Protein AF-A0A7C4D0X3-F1 (afdb_monomer_lite)

Foldseek 3Di:
DPPPPVVVVVVVVVVVVVVVVVVVVVVVVVVVVVVVVVVVVVVVVVVVVVVVVVVVVVVVVVCCVCPPLVNVCVVCVVVVNPPDDPVPDDDPPPPPPPDD

Structure (mmCIF, N/CA/C/O backbone):
data_AF-A0A7C4D0X3-F1
#
_entry.id   AF-A0A7C4D0X3-F1
#
loop_
_atom_site.group_PDB
_atom_site.id
_atom_site.type_symbol
_atom_site.label_atom_id
_atom_site.label_alt_id
_atom_site.label_comp_id
_atom_site.label_asym_id
_atom_site.label_entity_id
_atom_site.label_seq_id
_atom_site.pdbx_PDB_ins_code
_atom_site.Cartn_x
_atom_site.Cartn_y
_atom_site.Cartn_z
_atom_site.occupancy
_atom_site.B_iso_or_equiv
_atom_site.auth_seq_id
_atom_site.auth_comp_id
_atom_site.auth_asym_id
_atom_site.auth_atom_id
_atom_site.pdbx_PDB_model_num
ATOM 1 N N . MET A 1 1 ? 34.852 -4.530 -53.833 1.00 47.62 1 MET A N 1
ATOM 2 C CA . MET A 1 1 ? 33.484 -4.615 -53.259 1.00 47.62 1 MET A CA 1
ATOM 3 C C . MET A 1 1 ? 33.493 -4.905 -51.743 1.00 47.62 1 MET A C 1
ATOM 5 O O . MET A 1 1 ? 32.681 -5.695 -51.281 1.00 47.62 1 MET A O 1
ATOM 9 N N . LEU A 1 2 ? 34.353 -4.259 -50.935 1.00 51.62 2 LEU A N 1
ATOM 10 C CA . LEU A 1 2 ? 34.437 -4.530 -49.480 1.00 51.62 2 LEU A CA 1
ATOM 11 C C . LEU A 1 2 ? 33.705 -3.513 -48.576 1.00 51.62 2 LEU A C 1
ATOM 13 O O . LEU A 1 2 ? 33.565 -3.761 -47.386 1.00 51.62 2 LEU A O 1
ATOM 17 N N . GLY A 1 3 ? 33.175 -2.408 -49.113 1.00 54.25 3 GLY A N 1
ATOM 18 C CA . GLY A 1 3 ? 32.568 -1.341 -48.295 1.00 54.25 3 GLY A CA 1
ATOM 19 C C . GLY A 1 3 ? 31.141 -1.598 -47.787 1.00 54.25 3 GLY A C 1
ATOM 20 O O . GLY A 1 3 ? 30.676 -0.883 -46.908 1.00 54.25 3 GLY A O 1
ATOM 21 N N . LYS A 1 4 ? 30.422 -2.603 -48.312 1.00 58.66 4 LYS A N 1
ATOM 22 C CA . LYS A 1 4 ? 29.009 -2.832 -47.944 1.00 58.66 4 LYS A CA 1
ATOM 23 C C . LYS A 1 4 ? 28.823 -3.611 -46.637 1.00 58.66 4 LYS A C 1
ATOM 25 O O . LYS A 1 4 ? 27.833 -3.368 -45.965 1.00 58.66 4 LYS A O 1
ATOM 30 N N . ARG A 1 5 ? 29.738 -4.511 -46.246 1.00 58.78 5 ARG A N 1
ATOM 31 C CA . ARG A 1 5 ? 29.556 -5.351 -45.038 1.00 58.78 5 ARG A CA 1
ATOM 32 C C . ARG A 1 5 ? 29.681 -4.558 -43.730 1.00 58.78 5 ARG A C 1
ATOM 34 O O . ARG A 1 5 ? 28.804 -4.676 -42.887 1.00 58.78 5 ARG A O 1
ATOM 41 N N . GLY A 1 6 ? 30.669 -3.665 -43.619 1.00 62.22 6 GLY A N 1
ATOM 42 C CA . GLY A 1 6 ? 30.851 -2.839 -42.413 1.00 62.22 6 GLY A CA 1
ATOM 43 C C . GLY A 1 6 ? 29.707 -1.849 -42.146 1.00 62.22 6 GLY A C 1
ATOM 44 O O . GLY A 1 6 ? 29.419 -1.529 -40.998 1.00 62.22 6 GLY A O 1
ATOM 45 N N . SER A 1 7 ? 28.994 -1.404 -43.189 1.00 68.31 7 SER A N 1
ATOM 46 C CA . SER A 1 7 ? 27.839 -0.507 -43.033 1.00 68.31 7 SER A CA 1
ATOM 47 C C . SER A 1 7 ? 26.629 -1.199 -42.398 1.00 68.31 7 SER A C 1
ATOM 49 O O . SER A 1 7 ? 25.906 -0.556 -41.643 1.00 68.31 7 SER A O 1
ATOM 51 N N . TRP A 1 8 ? 26.401 -2.484 -42.680 1.00 74.81 8 TRP A N 1
ATOM 52 C CA . TRP A 1 8 ? 25.284 -3.231 -42.091 1.00 74.81 8 TRP A CA 1
ATOM 53 C C . TRP A 1 8 ? 25.541 -3.588 -40.626 1.00 74.81 8 TRP A C 1
ATOM 55 O O . TRP A 1 8 ? 24.619 -3.527 -39.819 1.00 74.81 8 TRP A O 1
ATOM 65 N N . GLU A 1 9 ? 26.790 -3.883 -40.265 1.00 81.44 9 GLU A N 1
ATOM 66 C CA . GLU A 1 9 ? 27.183 -4.133 -38.873 1.00 81.44 9 GLU A CA 1
ATOM 67 C C . GLU A 1 9 ? 27.064 -2.873 -38.010 1.00 81.44 9 GLU A C 1
ATOM 69 O O . GLU A 1 9 ? 26.551 -2.938 -36.895 1.00 81.44 9 GLU A O 1
ATOM 74 N N . ALA A 1 10 ? 27.442 -1.708 -38.547 1.00 80.12 10 ALA A N 1
ATOM 75 C CA . ALA A 1 10 ? 27.254 -0.434 -37.858 1.00 80.12 10 ALA A CA 1
ATOM 76 C C . ALA A 1 10 ? 25.765 -0.142 -37.601 1.00 80.12 10 ALA A C 1
ATOM 78 O O . ALA A 1 10 ? 25.384 0.199 -36.483 1.00 80.12 10 ALA A O 1
ATOM 79 N N . VAL A 1 11 ? 24.906 -0.330 -38.610 1.00 84.62 11 VAL A N 1
ATOM 80 C CA . VAL A 1 11 ? 23.451 -0.136 -38.472 1.00 84.62 11 VAL A CA 1
ATOM 81 C C . VAL A 1 11 ? 22.853 -1.119 -37.461 1.00 84.62 11 VAL A C 1
ATOM 83 O O . VAL A 1 11 ? 22.055 -0.714 -36.615 1.00 84.62 11 VAL A O 1
ATOM 86 N N . ALA A 1 12 ? 23.269 -2.387 -37.493 1.00 87.38 12 ALA A N 1
ATOM 87 C CA . ALA A 1 12 ? 22.843 -3.387 -36.518 1.00 87.38 12 ALA A CA 1
ATOM 88 C C . ALA A 1 12 ? 23.281 -3.023 -35.089 1.00 87.38 12 ALA A C 1
ATOM 90 O O . ALA A 1 12 ? 22.488 -3.149 -34.156 1.00 87.38 12 ALA A O 1
ATOM 91 N N . GLY A 1 13 ? 24.502 -2.506 -34.917 1.00 89.31 13 GLY A N 1
ATOM 92 C CA . GLY A 1 13 ? 25.009 -2.029 -33.631 1.00 89.31 13 GLY A CA 1
ATOM 93 C C . GLY A 1 13 ? 24.200 -0.857 -33.070 1.00 89.31 13 GLY A C 1
ATOM 94 O O . GLY A 1 13 ? 23.822 -0.879 -31.900 1.00 89.31 13 GLY A O 1
ATOM 95 N N . PHE A 1 14 ? 23.858 0.130 -33.904 1.00 90.94 14 PHE A N 1
ATOM 96 C CA . PHE A 1 14 ? 23.005 1.250 -33.490 1.00 90.94 14 PHE A CA 1
ATOM 97 C C . PHE A 1 14 ? 21.587 0.807 -33.116 1.00 90.94 14 PHE A C 1
ATOM 99 O O . PHE A 1 14 ? 21.040 1.292 -32.127 1.00 90.94 14 PHE A O 1
ATOM 106 N N . LEU A 1 15 ? 21.004 -0.137 -33.860 1.00 91.31 15 LEU A N 1
ATOM 107 C CA . LEU A 1 15 ? 19.693 -0.704 -33.534 1.00 91.31 15 LEU A CA 1
ATOM 108 C C . LEU A 1 15 ? 19.720 -1.474 -32.210 1.00 91.31 15 LEU A C 1
ATOM 110 O O . LEU A 1 15 ? 18.834 -1.282 -31.380 1.00 91.31 15 LEU A O 1
ATOM 114 N N . ALA A 1 16 ? 20.744 -2.298 -31.985 1.00 92.56 16 ALA A N 1
ATOM 115 C CA . ALA A 1 16 ? 20.910 -3.032 -30.735 1.00 92.56 16 ALA A CA 1
ATOM 116 C C . ALA A 1 16 ? 21.104 -2.083 -29.543 1.00 92.56 16 ALA A C 1
ATOM 118 O O . ALA A 1 16 ? 20.487 -2.277 -28.497 1.00 92.56 16 ALA A O 1
ATOM 119 N N . LEU A 1 17 ? 21.901 -1.024 -29.711 1.00 94.44 17 LEU A N 1
ATOM 120 C CA . LEU A 1 17 ? 22.113 -0.012 -28.678 1.00 94.44 17 LEU A CA 1
ATOM 121 C C . LEU A 1 17 ? 20.824 0.764 -28.372 1.00 94.44 17 LEU A C 1
ATOM 123 O O . LEU A 1 17 ? 20.488 0.966 -27.207 1.00 94.44 17 LEU A O 1
ATOM 127 N N . GLY A 1 18 ? 20.073 1.153 -29.404 1.00 94.25 18 GLY A N 1
ATOM 128 C CA . GLY A 1 18 ? 18.775 1.807 -29.243 1.00 94.25 18 GLY A CA 1
ATOM 129 C C . GLY A 1 18 ? 17.765 0.917 -28.520 1.00 94.25 18 GLY A C 1
ATOM 130 O O . GLY A 1 18 ? 17.099 1.372 -27.590 1.00 94.25 18 GLY A O 1
ATOM 131 N N . LEU A 1 19 ? 17.704 -0.367 -28.885 1.00 95.88 19 LEU A N 1
ATOM 132 C CA . LEU A 1 19 ? 16.857 -1.355 -28.217 1.00 95.88 19 LEU A CA 1
ATOM 133 C C . LEU A 1 19 ? 17.249 -1.520 -26.744 1.00 95.88 19 LEU A C 1
ATOM 135 O O . LEU A 1 19 ? 16.374 -1.562 -25.882 1.00 95.88 19 LEU A O 1
ATOM 139 N N . LEU A 1 20 ? 18.550 -1.569 -26.450 1.00 95.69 20 LEU A N 1
ATOM 140 C CA . LEU A 1 20 ? 19.064 -1.682 -25.089 1.00 95.69 20 LEU A CA 1
ATOM 141 C C . LEU A 1 20 ? 18.637 -0.483 -24.233 1.00 95.69 20 LEU A C 1
ATOM 143 O O . LEU A 1 20 ? 18.125 -0.669 -23.133 1.00 95.69 20 LEU A O 1
ATOM 147 N N . ILE A 1 21 ? 18.799 0.739 -24.750 1.00 95.38 21 ILE A N 1
ATOM 148 C CA . ILE A 1 21 ? 18.412 1.971 -24.047 1.00 95.38 21 ILE A CA 1
ATOM 149 C C . ILE A 1 21 ? 16.897 2.007 -23.820 1.00 95.38 21 ILE A C 1
ATOM 151 O O . ILE A 1 21 ? 16.451 2.312 -22.715 1.00 95.38 21 ILE A O 1
ATOM 155 N N . ALA A 1 22 ? 16.103 1.656 -24.835 1.00 94.25 22 ALA A N 1
ATOM 156 C CA . ALA A 1 22 ? 14.648 1.610 -24.724 1.00 94.25 22 ALA A CA 1
ATOM 157 C C . ALA A 1 22 ? 14.185 0.570 -23.691 1.00 94.25 22 ALA A C 1
ATOM 159 O O . ALA A 1 22 ? 13.317 0.864 -22.870 1.00 94.25 22 ALA A O 1
ATOM 160 N N . ALA A 1 23 ? 14.797 -0.617 -23.684 1.00 93.69 23 ALA A N 1
ATOM 161 C CA . ALA A 1 23 ? 14.516 -1.657 -22.701 1.00 93.69 23 ALA A CA 1
ATOM 162 C C . ALA A 1 23 ? 14.890 -1.213 -21.279 1.00 93.69 23 ALA A C 1
ATOM 164 O O . ALA A 1 23 ? 14.123 -1.447 -20.346 1.00 93.69 23 ALA A O 1
ATOM 165 N N . LEU A 1 24 ? 16.025 -0.527 -21.109 1.00 95.31 24 LEU A N 1
ATOM 166 C CA . LEU A 1 24 ? 16.446 0.015 -19.815 1.00 95.31 24 LEU A CA 1
ATOM 167 C C . LEU A 1 24 ? 15.477 1.087 -19.308 1.00 95.31 24 LEU A C 1
ATOM 169 O O . LEU A 1 24 ? 15.073 1.058 -18.147 1.00 95.31 24 LEU A O 1
ATOM 173 N N . ALA A 1 25 ? 15.079 2.011 -20.184 1.00 94.31 25 ALA A N 1
ATOM 174 C CA . ALA A 1 25 ? 14.115 3.054 -19.857 1.00 94.31 25 ALA A CA 1
ATOM 175 C C . ALA A 1 25 ? 12.761 2.443 -19.471 1.00 94.31 25 ALA A C 1
ATOM 177 O O . ALA A 1 25 ? 12.180 2.821 -18.455 1.00 94.31 25 ALA A O 1
ATOM 178 N N . PHE A 1 26 ? 12.296 1.447 -20.230 1.00 94.12 26 PHE A N 1
ATOM 179 C CA . PHE A 1 26 ? 11.079 0.705 -19.915 1.00 94.12 26 PHE A CA 1
ATOM 180 C C . PHE A 1 26 ? 11.173 0.006 -18.556 1.00 94.12 26 PHE A C 1
ATOM 182 O O . PHE A 1 26 ? 10.259 0.131 -17.745 1.00 94.12 26 PHE A O 1
ATOM 189 N N . LEU A 1 27 ? 12.288 -0.673 -18.270 1.00 93.81 27 LEU A N 1
ATOM 190 C CA . LEU A 1 27 ? 12.514 -1.339 -16.988 1.00 93.81 27 LEU A CA 1
ATOM 191 C C . LEU A 1 27 ? 12.489 -0.339 -15.824 1.00 93.81 27 LEU A C 1
ATOM 193 O O . LEU A 1 27 ? 11.888 -0.613 -14.788 1.00 93.81 27 LEU A O 1
ATOM 197 N N . TYR A 1 28 ? 13.100 0.831 -16.005 1.00 93.62 28 TYR A N 1
ATOM 198 C CA . TYR A 1 28 ? 13.128 1.882 -14.993 1.00 93.62 28 TYR A CA 1
ATOM 199 C C . TYR A 1 28 ? 11.729 2.452 -14.711 1.00 93.62 28 TYR A C 1
ATOM 201 O O . TYR A 1 28 ? 11.313 2.551 -13.555 1.00 93.62 28 TYR A O 1
ATOM 209 N N . LEU A 1 29 ? 10.963 2.762 -15.763 1.00 91.50 29 LEU A N 1
ATOM 210 C CA . LEU A 1 29 ? 9.570 3.196 -15.629 1.00 91.50 29 LEU A CA 1
ATOM 211 C C . LEU A 1 29 ? 8.708 2.118 -14.967 1.00 91.50 29 LEU A C 1
ATOM 213 O O . LEU A 1 29 ? 7.931 2.421 -14.062 1.00 91.50 29 LEU A O 1
ATOM 217 N N . TRP A 1 30 ? 8.883 0.858 -15.367 1.00 90.56 30 TRP A N 1
ATOM 218 C CA . TRP A 1 30 ? 8.175 -0.272 -14.779 1.00 90.56 30 TRP A CA 1
ATOM 219 C C . TRP A 1 30 ? 8.435 -0.370 -13.274 1.00 90.56 30 TRP A C 1
ATOM 221 O O . TRP A 1 30 ? 7.485 -0.413 -12.491 1.00 90.56 30 TRP A O 1
ATOM 231 N N . GLN A 1 31 ? 9.701 -0.306 -12.850 1.00 90.44 31 GLN A N 1
ATOM 232 C CA . GLN A 1 31 ? 10.066 -0.296 -11.431 1.00 90.44 31 GLN A CA 1
ATOM 233 C C . GLN A 1 31 ? 9.370 0.843 -10.676 1.00 90.44 31 GLN A C 1
ATOM 235 O O . GLN A 1 31 ? 8.766 0.599 -9.631 1.00 90.44 31 GLN A O 1
ATOM 240 N N . GLY A 1 32 ? 9.373 2.058 -11.232 1.00 88.94 32 GLY A N 1
ATOM 241 C CA . GLY A 1 32 ? 8.685 3.208 -10.643 1.00 88.94 32 GLY A CA 1
ATOM 242 C C . GLY A 1 32 ? 7.179 2.986 -10.465 1.00 88.94 32 GLY A C 1
ATOM 243 O O . GLY A 1 32 ? 6.636 3.274 -9.398 1.00 88.94 32 GLY A O 1
ATOM 244 N N . THR A 1 33 ? 6.505 2.419 -11.471 1.00 88.94 33 THR A N 1
ATOM 245 C CA . THR A 1 33 ? 5.058 2.137 -11.394 1.00 88.94 33 THR A CA 1
ATOM 246 C C . THR A 1 33 ? 4.717 1.062 -10.364 1.00 88.94 33 THR A C 1
ATOM 248 O O . THR A 1 33 ? 3.738 1.206 -9.631 1.00 88.94 33 THR A O 1
ATOM 251 N N . VAL A 1 34 ? 5.543 0.018 -10.252 1.00 88.50 34 VAL A N 1
ATOM 252 C CA . VAL A 1 34 ? 5.366 -1.046 -9.256 1.00 88.50 34 VAL A CA 1
ATOM 253 C C . VAL A 1 34 ? 5.551 -0.484 -7.846 1.00 88.50 34 VAL A C 1
ATOM 255 O O . VAL A 1 34 ? 4.686 -0.677 -6.998 1.00 88.50 34 VAL A O 1
ATOM 258 N N . LEU A 1 35 ? 6.610 0.293 -7.606 1.00 85.75 35 LEU A N 1
ATOM 259 C CA . LEU A 1 35 ? 6.852 0.960 -6.321 1.00 85.75 35 LEU A CA 1
ATOM 260 C C . LEU A 1 35 ? 5.712 1.910 -5.925 1.00 85.75 35 LEU A C 1
ATOM 262 O O . LEU A 1 35 ? 5.280 1.908 -4.772 1.00 85.75 35 LEU A O 1
ATOM 266 N N . ALA A 1 36 ? 5.198 2.698 -6.873 1.00 85.31 36 ALA A N 1
ATOM 267 C CA . ALA A 1 36 ? 4.069 3.591 -6.627 1.00 85.31 36 ALA A CA 1
ATOM 268 C C . ALA A 1 36 ? 2.798 2.814 -6.251 1.00 85.31 36 ALA A C 1
ATOM 270 O O . ALA A 1 36 ? 2.080 3.210 -5.331 1.00 85.31 36 ALA A O 1
ATOM 271 N N . ARG A 1 37 ? 2.547 1.681 -6.917 1.00 87.44 37 ARG A N 1
ATOM 272 C CA . ARG A 1 37 ? 1.417 0.805 -6.601 1.00 87.44 37 ARG A CA 1
ATOM 273 C C . ARG A 1 37 ? 1.548 0.179 -5.214 1.00 87.44 37 ARG A C 1
ATOM 275 O O . ARG A 1 37 ? 0.584 0.238 -4.458 1.00 87.44 37 ARG A O 1
ATOM 282 N N . LEU A 1 38 ? 2.722 -0.350 -4.859 1.00 85.06 38 LEU A N 1
ATOM 283 C CA . LEU A 1 38 ? 2.949 -0.914 -3.524 1.00 85.06 38 LEU A CA 1
ATOM 284 C C . LEU A 1 38 ? 2.713 0.130 -2.427 1.00 85.06 38 LEU A C 1
ATOM 286 O O . LEU A 1 38 ? 2.022 -0.159 -1.458 1.00 85.06 38 LEU A O 1
ATOM 290 N N . ARG A 1 39 ? 3.207 1.363 -2.602 1.00 85.19 39 ARG A N 1
ATOM 291 C CA . ARG A 1 39 ? 2.961 2.449 -1.636 1.00 85.19 39 ARG A CA 1
ATOM 292 C C . ARG A 1 39 ? 1.481 2.810 -1.513 1.00 85.19 39 ARG A C 1
ATOM 294 O O . ARG A 1 39 ? 1.015 3.126 -0.423 1.00 85.19 39 ARG A O 1
ATOM 301 N N . ALA A 1 40 ? 0.737 2.777 -2.617 1.00 86.31 40 ALA A N 1
ATOM 302 C CA . ALA A 1 40 ? -0.700 3.030 -2.588 1.00 86.31 40 ALA A CA 1
ATOM 303 C C . ALA A 1 40 ? -1.462 1.915 -1.852 1.00 86.31 40 ALA A C 1
ATOM 305 O O . ALA A 1 40 ? -2.410 2.198 -1.120 1.00 86.31 40 ALA A O 1
ATOM 306 N N . GLU A 1 41 ? -1.048 0.659 -2.025 1.00 83.44 41 GLU A N 1
ATOM 307 C CA . GLU A 1 41 ? -1.613 -0.485 -1.303 1.00 83.44 41 GLU A CA 1
ATOM 308 C C . GLU A 1 41 ? -1.264 -0.430 0.194 1.00 83.44 41 GLU A C 1
ATOM 310 O O . GLU A 1 41 ? -2.149 -0.602 1.030 1.00 83.44 41 GLU A O 1
ATOM 315 N N . GLU A 1 42 ? -0.027 -0.075 0.544 1.00 87.25 42 GLU A N 1
ATOM 316 C CA . GLU A 1 42 ? 0.412 0.137 1.929 1.00 87.25 42 GLU A CA 1
ATOM 317 C C . GLU A 1 42 ? -0.408 1.232 2.631 1.00 87.25 42 GLU A C 1
ATOM 319 O O . GLU A 1 42 ? -0.938 1.013 3.720 1.00 87.25 42 GLU A O 1
ATOM 324 N N . ALA A 1 43 ? -0.597 2.386 1.983 1.00 85.56 43 ALA A N 1
ATOM 325 C CA . ALA A 1 43 ? -1.400 3.476 2.534 1.00 85.56 43 ALA A CA 1
ATOM 326 C C . ALA A 1 43 ? -2.866 3.069 2.759 1.00 85.56 43 ALA A C 1
ATOM 328 O O . ALA A 1 43 ? -3.464 3.434 3.771 1.00 85.56 43 ALA A O 1
ATOM 329 N N . ARG A 1 44 ? -3.447 2.280 1.844 1.00 87.00 44 ARG A N 1
ATOM 330 C CA . ARG A 1 44 ? -4.812 1.749 2.002 1.00 87.00 44 ARG A CA 1
ATOM 331 C C . ARG A 1 44 ? -4.924 0.802 3.189 1.00 87.00 44 ARG A C 1
ATOM 333 O O . ARG A 1 44 ? -5.890 0.896 3.939 1.00 87.00 44 ARG A O 1
ATOM 340 N N . LEU A 1 45 ? -3.950 -0.088 3.365 1.00 86.38 45 LEU A N 1
ATOM 341 C CA . LEU A 1 45 ? -3.936 -1.022 4.489 1.00 86.38 45 LEU A CA 1
ATOM 342 C C . LEU A 1 45 ? -3.773 -0.291 5.824 1.00 86.38 45 LEU A C 1
ATOM 344 O O . LEU A 1 45 ? -4.478 -0.610 6.776 1.00 86.38 45 LEU A O 1
ATOM 348 N N . LEU A 1 46 ? -2.909 0.725 5.887 1.00 90.69 46 LEU A N 1
ATOM 349 C CA . LEU A 1 46 ? -2.749 1.550 7.087 1.00 90.69 46 LEU A CA 1
ATOM 350 C C . LEU A 1 46 ? -4.038 2.289 7.461 1.00 90.69 46 LEU A C 1
ATOM 352 O O . LEU A 1 46 ? -4.410 2.300 8.634 1.00 90.69 46 LEU A O 1
ATOM 356 N N . LEU A 1 47 ? -4.744 2.855 6.478 1.00 88.06 47 LEU A N 1
ATOM 357 C CA . LEU A 1 47 ? -6.044 3.492 6.705 1.00 88.06 47 LEU A CA 1
ATOM 358 C C . LEU A 1 47 ? -7.082 2.489 7.221 1.00 88.06 47 LEU A C 1
ATOM 360 O O . LEU A 1 47 ? -7.750 2.768 8.211 1.00 88.06 47 LEU A O 1
ATOM 364 N N . ALA A 1 48 ? -7.164 1.305 6.610 1.00 87.19 48 ALA A N 1
ATOM 365 C CA . ALA A 1 48 ? -8.088 0.260 7.046 1.00 87.19 48 ALA A CA 1
ATOM 366 C C . ALA A 1 48 ? -7.798 -0.204 8.483 1.00 87.19 48 ALA A C 1
ATOM 368 O O . ALA A 1 48 ? -8.720 -0.409 9.270 1.00 87.19 48 ALA A O 1
ATOM 369 N N . ILE A 1 49 ? -6.518 -0.327 8.854 1.00 89.31 49 ILE A N 1
ATOM 370 C CA . ILE A 1 49 ? -6.115 -0.664 10.225 1.00 89.31 49 ILE A CA 1
ATOM 371 C C . ILE A 1 49 ? -6.556 0.429 11.203 1.00 89.31 49 ILE A C 1
ATOM 373 O O . ILE A 1 49 ? -7.086 0.107 12.265 1.00 89.31 49 ILE A O 1
ATOM 377 N N . GLN A 1 50 ? -6.360 1.706 10.867 1.00 87.81 50 GLN A N 1
ATOM 378 C CA . GLN A 1 50 ? -6.786 2.811 11.729 1.00 87.81 50 GLN A CA 1
ATOM 379 C C . GLN A 1 50 ? -8.306 2.861 11.901 1.00 87.81 50 GLN A C 1
ATOM 381 O O . GLN A 1 50 ? -8.787 3.074 13.013 1.00 87.81 50 GLN A O 1
ATOM 386 N N . GLU A 1 51 ? -9.062 2.623 10.830 1.00 89.38 51 GLU A N 1
ATOM 387 C CA . GLU A 1 51 ? -10.524 2.584 10.873 1.00 89.38 51 GLU A CA 1
ATOM 388 C C . GLU A 1 51 ? -11.023 1.448 11.775 1.00 89.38 51 GLU A C 1
ATOM 390 O O . GLU A 1 51 ? -11.805 1.688 12.695 1.00 89.38 51 GLU A O 1
ATOM 395 N N . LEU A 1 52 ? -10.468 0.241 11.616 1.00 86.56 52 LEU A N 1
ATOM 396 C CA . LEU A 1 52 ? -10.756 -0.910 12.478 1.00 86.56 52 LEU A CA 1
ATOM 397 C C . LEU A 1 52 ? -10.385 -0.661 13.946 1.00 86.56 52 LEU A C 1
ATOM 399 O O . LEU A 1 52 ? -11.108 -1.081 14.849 1.00 86.56 52 LEU A O 1
ATOM 403 N N . GLN A 1 53 ? -9.266 0.016 14.212 1.00 85.94 53 GLN A N 1
ATOM 404 C CA . GLN A 1 53 ? -8.876 0.382 15.577 1.00 85.94 53 GLN A CA 1
ATOM 405 C C . GLN A 1 53 ? -9.855 1.381 16.199 1.00 85.94 53 GLN A C 1
ATOM 407 O O . GLN A 1 53 ? -10.229 1.220 17.362 1.00 85.94 53 GLN A O 1
ATOM 412 N N . GLY A 1 54 ? -10.295 2.380 15.431 1.00 86.44 54 GLY A N 1
ATOM 413 C CA . GLY A 1 54 ? -11.323 3.322 15.865 1.00 86.44 54 GLY A CA 1
ATOM 414 C C . GLY A 1 54 ? -12.647 2.620 16.160 1.00 86.44 54 GLY A C 1
ATOM 415 O O . GLY A 1 54 ? -13.246 2.845 17.211 1.00 86.44 54 GLY A O 1
ATOM 416 N N . GLU A 1 55 ? -13.066 1.709 15.282 1.00 86.94 55 GLU A N 1
ATOM 417 C CA . GLU A 1 55 ? -14.299 0.946 15.456 1.00 86.94 55 GLU A CA 1
ATOM 418 C C . GLU A 1 55 ? -14.227 0.018 16.677 1.00 86.94 55 GLU A C 1
ATOM 420 O O . GLU A 1 55 ? -15.159 -0.026 17.481 1.00 86.94 55 GLU A O 1
ATOM 425 N N . LYS A 1 56 ? -13.089 -0.657 16.887 1.00 88.44 56 LYS A N 1
ATOM 426 C CA . LYS A 1 56 ? -12.842 -1.462 18.090 1.00 88.44 56 LYS A CA 1
ATOM 427 C C . LYS A 1 56 ? -12.992 -0.621 19.357 1.00 88.44 56 LYS A C 1
ATOM 429 O O . LYS A 1 56 ? -13.701 -1.039 20.267 1.00 88.44 56 LYS A O 1
ATOM 434 N N . LEU A 1 57 ? -12.3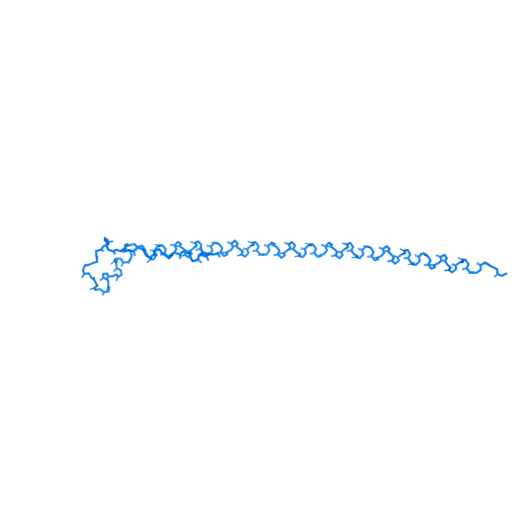47 0.545 19.420 1.00 86.31 57 LEU A N 1
ATOM 435 C CA . LEU A 1 57 ? -12.417 1.433 20.585 1.00 86.31 57 LEU A CA 1
ATOM 436 C C . LEU A 1 57 ? -13.842 1.936 20.832 1.00 86.31 57 LEU A C 1
ATOM 438 O O . LEU A 1 57 ? -14.293 1.975 21.976 1.00 86.31 57 LEU A O 1
ATOM 442 N N . PHE A 1 58 ? -14.565 2.277 19.765 1.00 90.06 58 PHE A N 1
ATOM 443 C CA . PHE A 1 58 ? -15.965 2.676 19.851 1.00 90.06 58 PHE A CA 1
ATOM 444 C C . PHE A 1 58 ? -16.834 1.559 20.437 1.00 90.06 58 PHE A C 1
ATOM 446 O O . PHE A 1 58 ? -17.595 1.791 21.380 1.00 90.06 58 PHE A O 1
ATOM 453 N N . TRP A 1 59 ? -16.698 0.335 19.921 1.00 82.44 59 TRP A N 1
ATOM 454 C CA . TRP A 1 59 ? -17.437 -0.816 20.431 1.00 82.44 59 TRP A CA 1
ATOM 455 C C . TRP A 1 59 ? -17.044 -1.170 21.857 1.00 82.44 59 TRP A C 1
ATOM 457 O O . TRP A 1 59 ? -17.927 -1.460 22.653 1.00 82.44 59 TRP A O 1
ATOM 467 N N . GLU A 1 60 ? -15.761 -1.103 22.203 1.00 84.88 60 GLU A N 1
ATOM 468 C CA . GLU A 1 60 ? -15.276 -1.354 23.559 1.00 84.88 60 GLU A CA 1
ATOM 469 C C . GLU A 1 60 ? -15.859 -0.346 24.557 1.00 84.88 60 GLU A C 1
ATOM 471 O O . GLU A 1 60 ? -16.332 -0.732 25.628 1.00 84.88 60 GLU A O 1
ATOM 476 N N . HIS A 1 61 ? -15.902 0.935 24.186 1.00 82.75 61 HIS A N 1
ATOM 477 C CA . HIS A 1 61 ? -16.523 1.974 24.999 1.00 82.75 61 HIS A CA 1
ATOM 478 C C . HIS A 1 61 ? -18.026 1.733 25.164 1.00 82.75 61 HIS A C 1
ATOM 480 O O . HIS A 1 61 ? -18.529 1.697 26.285 1.00 82.75 61 HIS A O 1
ATOM 486 N N . LYS A 1 62 ? -18.729 1.460 24.060 1.00 82.38 62 LYS A N 1
ATOM 487 C CA . LYS A 1 62 ? -20.167 1.179 24.071 1.00 82.38 62 LYS A CA 1
ATOM 488 C C . LYS A 1 62 ? -20.507 -0.084 24.866 1.00 82.38 62 LYS A C 1
ATOM 490 O O . LYS A 1 62 ? -21.531 -0.122 25.544 1.00 82.38 62 LYS A O 1
ATOM 495 N N . LEU A 1 63 ? -19.656 -1.112 24.812 1.00 81.56 63 LEU A N 1
ATOM 496 C CA . LEU A 1 63 ? -19.795 -2.307 25.643 1.00 81.56 63 LEU A CA 1
ATOM 497 C C . LEU A 1 63 ? -19.623 -1.945 27.116 1.00 81.56 63 LEU A C 1
ATOM 499 O O . LEU A 1 63 ? -20.432 -2.353 27.939 1.00 81.56 63 LEU A O 1
ATOM 503 N N . ARG A 1 64 ? -18.597 -1.160 27.452 1.00 78.31 64 ARG A N 1
ATOM 504 C CA . ARG A 1 64 ? -18.338 -0.744 28.832 1.00 78.31 64 ARG A CA 1
ATOM 505 C C . ARG A 1 64 ? -19.494 0.072 29.412 1.00 78.31 64 ARG A C 1
ATOM 507 O O . ARG A 1 64 ? -19.842 -0.133 30.569 1.00 78.31 64 ARG A O 1
ATOM 514 N N . GLU A 1 65 ? -20.107 0.943 28.617 1.00 76.50 65 GLU A N 1
ATOM 515 C CA . GLU A 1 65 ? -21.309 1.680 29.018 1.00 76.50 65 GLU A CA 1
ATOM 516 C C . GLU A 1 65 ? -22.529 0.761 29.170 1.00 76.50 65 GLU A C 1
ATOM 518 O O . GLU A 1 65 ? -23.235 0.832 30.172 1.00 76.50 65 GLU A O 1
ATOM 523 N N . ALA A 1 66 ? -22.772 -0.134 28.208 1.00 70.62 66 ALA A N 1
ATOM 524 C CA . ALA A 1 66 ? -23.930 -1.032 28.227 1.00 70.62 66 ALA A CA 1
ATOM 525 C C . ALA A 1 66 ? -23.851 -2.137 29.297 1.00 70.62 66 ALA A C 1
ATOM 527 O O . ALA A 1 66 ? -24.885 -2.676 29.696 1.00 70.62 66 ALA A O 1
A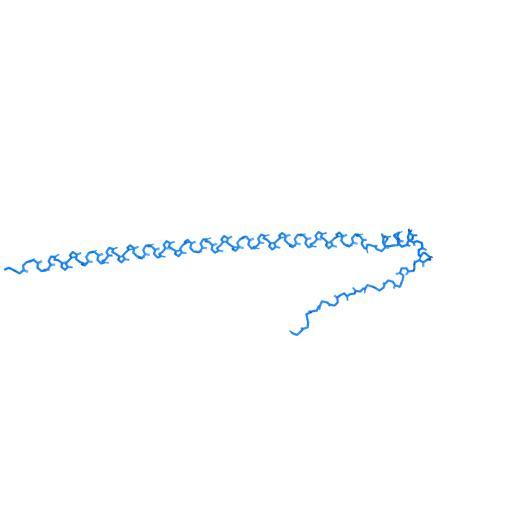TOM 528 N N . TYR A 1 67 ? -22.637 -2.493 29.720 1.00 66.19 67 TYR A N 1
ATOM 529 C CA . TYR A 1 67 ? -22.344 -3.450 30.786 1.00 66.19 67 TYR A CA 1
ATOM 530 C C . TYR A 1 67 ? -21.832 -2.751 32.053 1.00 66.19 67 TYR A C 1
ATOM 532 O O . TYR A 1 67 ? -21.152 -3.380 32.869 1.00 66.19 67 TYR A O 1
ATOM 540 N N . SER A 1 68 ? -22.157 -1.467 32.244 1.00 65.31 68 SER A N 1
ATOM 541 C CA . SER A 1 68 ? -21.874 -0.812 33.517 1.00 65.31 68 SER A CA 1
ATOM 542 C C . SER A 1 68 ? -22.651 -1.527 34.636 1.00 65.31 68 SER A C 1
ATOM 544 O O . SER A 1 68 ? -23.777 -1.996 34.423 1.00 65.31 68 SER A O 1
ATOM 546 N N . PRO A 1 69 ? -22.073 -1.666 35.837 1.00 65.19 69 PRO A N 1
ATOM 547 C CA . PRO A 1 69 ? -22.730 -2.365 36.938 1.00 65.19 69 PRO A CA 1
ATOM 548 C C . PRO A 1 69 ? -24.090 -1.743 37.292 1.00 65.19 69 PRO A C 1
ATOM 550 O O . PRO A 1 69 ? -25.015 -2.464 37.662 1.00 65.19 69 PRO A O 1
ATOM 553 N N . GLU A 1 70 ? -24.253 -0.435 37.091 1.00 67.50 70 GLU A N 1
ATOM 554 C CA . GLU A 1 70 ? -25.512 0.288 37.268 1.00 67.50 70 GLU A CA 1
ATOM 555 C C . GLU A 1 70 ? -26.564 -0.152 36.240 1.00 67.50 70 GLU A C 1
ATOM 557 O O . GLU A 1 70 ? -27.655 -0.570 36.632 1.00 67.50 70 GLU A O 1
ATOM 562 N N . THR A 1 71 ? -26.235 -0.158 34.942 1.00 65.75 71 THR A N 1
ATOM 563 C CA . THR A 1 71 ? -27.174 -0.567 33.876 1.00 65.75 71 THR A CA 1
ATOM 564 C C . THR A 1 71 ? -27.518 -2.053 33.941 1.00 65.75 71 THR A C 1
ATOM 566 O O . THR A 1 71 ? -28.665 -2.444 33.698 1.00 65.75 71 THR A O 1
ATOM 569 N N . LEU A 1 72 ? -26.561 -2.898 34.329 1.00 67.25 72 LEU A N 1
ATOM 570 C CA . LEU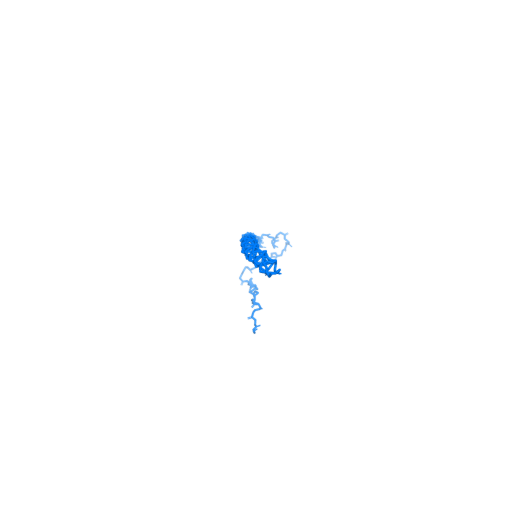 A 1 72 ? -26.811 -4.312 34.601 1.00 67.25 72 LEU A CA 1
ATOM 571 C C . LEU A 1 72 ? -27.727 -4.504 35.814 1.00 67.25 72 LEU A C 1
ATOM 573 O O . LEU A 1 72 ? -28.638 -5.331 35.753 1.00 67.25 72 LEU A O 1
ATOM 577 N N . SER A 1 73 ? -27.542 -3.723 36.882 1.00 65.06 73 SER A N 1
ATOM 578 C CA . SER A 1 73 ? -28.405 -3.782 38.067 1.00 65.06 73 SER A CA 1
ATOM 579 C C . SER A 1 73 ? -29.843 -3.344 37.764 1.00 65.06 73 SER A C 1
ATOM 581 O O . SER A 1 73 ? -30.789 -3.993 38.212 1.00 65.06 73 SER A O 1
ATOM 583 N N . GLU A 1 74 ? -30.028 -2.306 36.941 1.00 69.50 74 GLU A N 1
ATOM 584 C CA . GLU A 1 74 ? -31.349 -1.837 36.516 1.00 69.50 74 GLU A CA 1
ATOM 585 C C . GLU A 1 74 ? -32.063 -2.867 35.640 1.00 69.50 74 GLU A C 1
ATOM 587 O O . GLU A 1 74 ? -33.233 -3.173 35.882 1.00 69.50 74 GLU A O 1
ATOM 592 N N . ARG A 1 75 ? -31.362 -3.475 34.671 1.00 68.19 75 ARG A N 1
ATOM 593 C CA . ARG A 1 75 ? -31.928 -4.552 33.841 1.00 68.19 75 ARG A CA 1
ATOM 594 C C . ARG A 1 75 ? -32.270 -5.790 34.662 1.00 68.19 75 ARG A C 1
ATOM 596 O O . ARG A 1 75 ? -33.343 -6.359 34.482 1.00 68.19 75 ARG A O 1
ATOM 603 N N . ALA A 1 76 ? -31.405 -6.189 35.588 1.00 68.44 76 ALA A N 1
ATOM 604 C CA . ALA A 1 76 ? -31.661 -7.314 36.480 1.00 68.44 76 ALA A CA 1
ATOM 605 C C . ALA A 1 76 ? -32.876 -7.071 37.393 1.00 68.44 76 ALA A C 1
ATOM 607 O O . ALA A 1 76 ? -33.678 -7.977 37.634 1.00 68.44 76 ALA A O 1
ATOM 608 N N . ARG A 1 77 ? -33.060 -5.825 37.847 1.00 69.06 77 ARG A N 1
ATOM 609 C CA . ARG A 1 77 ? -34.237 -5.404 38.614 1.00 69.06 77 ARG A CA 1
ATOM 610 C C . ARG A 1 77 ? -35.505 -5.397 37.760 1.00 69.06 77 ARG A C 1
ATOM 612 O O . ARG A 1 77 ? -36.535 -5.877 38.225 1.00 69.06 77 ARG A O 1
ATOM 619 N N . ALA A 1 78 ? -35.426 -4.917 36.518 1.00 74.38 78 ALA A N 1
ATOM 620 C CA . ALA A 1 78 ? -36.535 -4.938 35.561 1.00 74.38 78 ALA A CA 1
ATOM 621 C C . ALA A 1 78 ? -36.961 -6.368 35.178 1.00 74.38 78 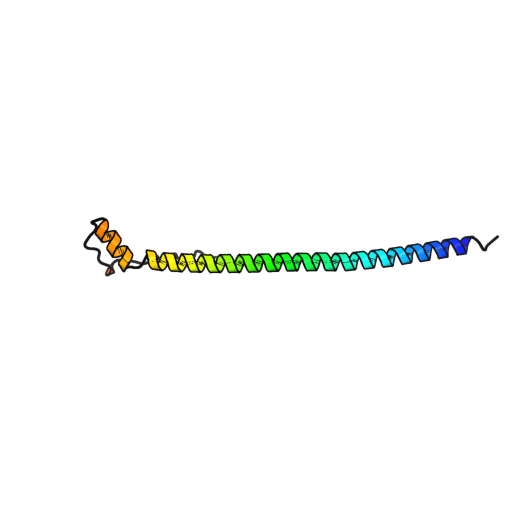ALA A C 1
ATOM 623 O O . ALA A 1 78 ? -38.139 -6.622 34.949 1.00 74.38 78 ALA A O 1
ATOM 624 N N . LEU A 1 79 ? -36.020 -7.315 35.173 1.00 73.75 79 LEU A N 1
ATOM 625 C CA . LEU A 1 79 ? -36.274 -8.745 34.968 1.00 73.75 79 LEU A CA 1
ATOM 626 C C . LEU A 1 79 ? -36.767 -9.470 36.236 1.00 73.75 79 LEU A C 1
ATOM 628 O O . LEU A 1 79 ? -36.916 -10.690 36.225 1.00 73.75 79 LEU A O 1
ATOM 632 N N . GLY A 1 80 ? -37.025 -8.742 37.328 1.00 71.69 80 GLY A N 1
ATOM 633 C CA . GLY A 1 80 ? -37.595 -9.291 38.560 1.00 71.69 80 GLY A CA 1
ATOM 634 C C . GLY A 1 80 ? -36.618 -10.105 39.410 1.00 71.69 80 GLY A C 1
ATOM 635 O O . GLY A 1 80 ? -37.049 -10.803 40.322 1.00 71.69 80 GLY A O 1
ATOM 636 N N . MET A 1 81 ? -35.310 -10.024 39.151 1.00 64.31 81 MET A N 1
ATOM 637 C CA . MET A 1 81 ? -34.310 -10.866 39.815 1.00 64.31 81 MET A CA 1
ATOM 638 C C . MET A 1 81 ? -33.732 -10.266 41.115 1.00 64.31 81 MET A C 1
ATOM 640 O O . MET A 1 81 ? -32.662 -10.669 41.566 1.00 64.31 81 MET A O 1
ATOM 644 N N . ALA A 1 82 ? -34.397 -9.287 41.732 1.00 57.22 82 ALA A N 1
ATOM 645 C CA . ALA A 1 82 ? -33.919 -8.675 42.974 1.00 57.22 82 ALA A CA 1
ATOM 646 C C . ALA A 1 82 ? -34.091 -9.613 44.196 1.00 57.22 82 ALA A C 1
ATOM 648 O O . ALA A 1 82 ? -35.099 -10.319 44.268 1.00 57.22 82 ALA A O 1
ATOM 649 N N . PRO A 1 83 ? -33.180 -9.576 45.194 1.00 54.62 83 PRO A N 1
ATOM 650 C CA . PRO A 1 83 ? -32.067 -8.634 45.349 1.00 54.62 83 PRO A CA 1
ATOM 651 C C . PRO A 1 83 ? -30.771 -9.098 44.658 1.00 54.62 83 PRO A C 1
ATOM 653 O O . PRO A 1 83 ? -30.269 -10.193 44.902 1.00 54.62 83 PRO A O 1
ATOM 656 N N . PHE A 1 84 ? -30.211 -8.222 43.819 1.00 56.16 84 PHE A N 1
ATOM 657 C CA . PHE A 1 84 ? -28.922 -8.417 43.155 1.00 56.16 84 PHE A CA 1
ATOM 658 C C . PHE A 1 84 ? -27.797 -7.874 44.045 1.00 56.16 84 PHE A C 1
ATOM 660 O O . PHE A 1 84 ? -27.708 -6.669 44.272 1.00 56.16 84 PHE A O 1
ATOM 667 N N . ASP A 1 85 ? -26.948 -8.763 44.558 1.00 57.12 85 ASP A N 1
ATOM 668 C CA . ASP A 1 85 ? -25.759 -8.401 45.329 1.00 57.12 85 ASP A CA 1
ATOM 669 C C . ASP A 1 85 ? -24.567 -8.198 44.379 1.00 57.12 85 ASP A C 1
ATOM 671 O O . ASP A 1 85 ? -23.982 -9.154 43.861 1.00 57.12 85 ASP A O 1
ATOM 675 N N . LEU A 1 86 ? -24.224 -6.930 44.136 1.00 57.41 86 LEU A N 1
ATOM 676 C CA . LEU A 1 86 ? -23.116 -6.510 43.270 1.00 57.41 86 LEU A CA 1
ATOM 677 C C . LEU A 1 86 ? -21.750 -7.044 43.751 1.00 57.41 86 LEU A C 1
ATOM 679 O O . LEU A 1 86 ? -20.822 -7.126 42.949 1.00 57.41 86 LEU A O 1
ATOM 683 N N . SER A 1 87 ? -21.623 -7.473 45.016 1.00 56.94 87 SER A N 1
ATOM 684 C CA . SER A 1 87 ? -20.385 -8.060 45.556 1.00 56.94 87 SER A CA 1
ATOM 685 C C . SER A 1 87 ? -20.062 -9.459 45.003 1.00 56.94 87 SER A C 1
ATOM 687 O O . SER A 1 87 ? -18.938 -9.940 45.154 1.00 56.94 87 SER A O 1
ATOM 689 N N . ARG A 1 88 ? -21.021 -10.115 44.326 1.00 53.72 88 ARG A N 1
ATOM 690 C C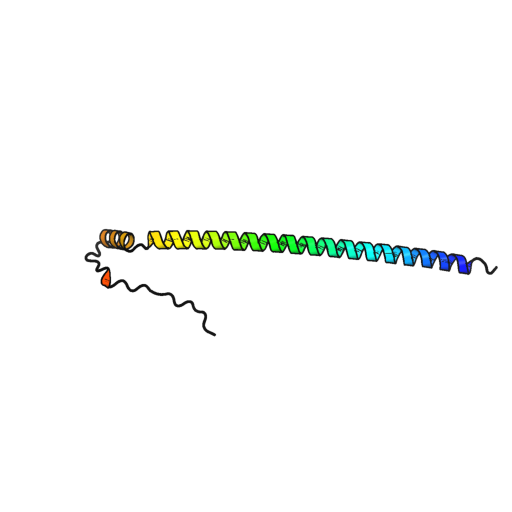A . ARG A 1 88 ? -20.846 -11.441 43.700 1.00 53.72 88 ARG A CA 1
ATOM 691 C C . ARG A 1 88 ? -20.538 -11.410 42.206 1.00 53.72 88 ARG A C 1
ATOM 693 O O . ARG A 1 88 ? -20.340 -12.476 41.619 1.00 53.72 88 ARG A O 1
ATOM 700 N N . ILE A 1 89 ? -20.486 -10.236 41.579 1.00 56.72 89 ILE A N 1
ATOM 701 C CA . ILE A 1 89 ? -20.165 -10.135 40.153 1.00 56.72 89 ILE A CA 1
ATOM 702 C C . ILE A 1 89 ? -18.667 -10.406 39.976 1.00 56.72 89 ILE A C 1
ATOM 704 O O . ILE A 1 89 ? -17.823 -9.531 40.150 1.00 56.72 89 ILE A O 1
ATOM 708 N N . ARG A 1 90 ? -18.325 -11.656 39.641 1.00 53.84 90 ARG A N 1
ATOM 709 C CA . ARG A 1 90 ? -17.007 -11.994 39.098 1.00 53.84 90 ARG A CA 1
ATOM 710 C C . ARG A 1 90 ? -16.964 -11.537 37.651 1.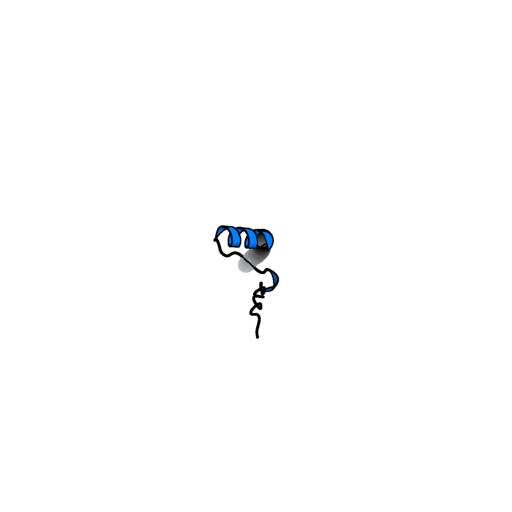00 53.84 90 ARG A C 1
ATOM 712 O O . ARG A 1 90 ? -17.685 -12.074 36.813 1.00 53.84 90 ARG A O 1
ATOM 719 N N . TYR A 1 91 ? -16.091 -10.581 37.367 1.00 53.62 91 TYR A N 1
ATOM 720 C CA . TYR A 1 91 ? -15.669 -10.305 36.004 1.00 53.62 91 TYR A CA 1
ATOM 721 C C . TYR A 1 91 ? -15.063 -11.590 35.433 1.00 53.62 91 TYR A C 1
ATOM 723 O O . TYR A 1 91 ? -14.113 -12.145 35.986 1.00 53.62 91 TYR A O 1
ATOM 731 N N . LEU A 1 92 ? -15.661 -12.105 34.362 1.00 51.00 92 LEU A N 1
ATOM 732 C CA . LEU A 1 92 ? -15.043 -13.141 33.549 1.00 51.00 92 LEU A CA 1
ATOM 733 C C . LEU A 1 92 ? -13.934 -12.440 32.763 1.00 51.00 92 LEU A C 1
ATOM 735 O O . LEU A 1 92 ? -14.179 -11.875 31.700 1.00 51.00 92 LEU A O 1
ATOM 739 N N . GLU A 1 93 ? -12.727 -12.412 33.327 1.00 48.66 93 GLU A N 1
ATOM 740 C CA . GLU A 1 93 ? -11.529 -12.115 32.550 1.00 48.66 93 GLU A CA 1
ATOM 741 C C . GLU A 1 93 ? -11.428 -13.206 31.482 1.00 48.66 93 GLU A C 1
ATOM 743 O O . GLU A 1 93 ? -11.076 -14.355 31.765 1.00 48.66 93 GLU A O 1
ATOM 748 N N . LEU A 1 94 ? -11.812 -12.868 30.249 1.00 50.50 94 LEU A N 1
ATOM 749 C CA . LEU A 1 94 ? -11.448 -13.663 29.089 1.00 50.50 94 LEU A CA 1
ATOM 750 C C . LEU A 1 94 ? -9.925 -13.622 29.020 1.00 50.50 94 LEU A C 1
ATOM 752 O O . LEU A 1 94 ? -9.340 -12.656 28.540 1.00 50.50 94 LEU A O 1
ATOM 756 N N . ARG A 1 95 ? -9.289 -14.651 29.584 1.00 43.38 95 ARG A N 1
ATOM 757 C CA . ARG A 1 95 ? -7.865 -14.915 29.426 1.00 43.38 95 ARG A CA 1
ATOM 758 C C . ARG A 1 95 ? -7.608 -14.969 27.928 1.00 43.38 95 ARG A C 1
ATOM 760 O O . ARG A 1 95 ? -8.014 -15.932 27.280 1.00 43.38 95 ARG A O 1
ATOM 767 N N . ASP A 1 96 ? -6.994 -13.909 27.411 1.00 52.03 96 ASP A N 1
ATOM 768 C CA . ASP A 1 96 ? -6.560 -13.819 26.026 1.00 52.03 96 ASP A CA 1
ATOM 769 C C . ASP A 1 96 ? -5.757 -15.086 25.730 1.00 52.03 96 ASP A C 1
ATOM 771 O O . ASP A 1 96 ? -4.756 -15.400 26.385 1.00 52.03 96 ASP A O 1
ATOM 775 N N . GLY A 1 97 ? -6.298 -15.898 24.829 1.00 47.56 97 GLY A N 1
ATOM 776 C CA . GLY A 1 97 ? -5.734 -17.172 24.428 1.00 47.56 97 GLY A CA 1
ATOM 777 C C . GLY A 1 97 ? -4.539 -16.952 23.514 1.00 47.56 97 GLY A C 1
ATOM 778 O O . GLY A 1 97 ? -4.596 -17.304 22.345 1.00 47.56 97 GLY A O 1
ATOM 779 N N . THR A 1 98 ? -3.457 -16.391 24.040 1.00 43.06 98 THR A N 1
ATOM 780 C CA . THR A 1 98 ? -2.123 -16.447 23.435 1.00 43.06 98 THR A CA 1
ATOM 781 C C . THR A 1 98 ? -1.255 -17.342 24.307 1.00 43.06 98 THR A C 1
ATOM 783 O O . THR A 1 98 ? -0.418 -16.905 25.092 1.00 43.06 98 THR A O 1
ATOM 786 N N . GLY A 1 99 ? -1.534 -18.642 24.212 1.00 37.44 99 GLY A N 1
ATOM 787 C CA . GLY A 1 99 ? -0.620 -19.688 24.641 1.00 37.44 99 GLY A CA 1
ATOM 788 C C . GLY A 1 99 ? 0.177 -20.195 23.443 1.00 37.44 99 GLY A C 1
ATOM 789 O O . GLY A 1 99 ? -0.435 -20.561 22.445 1.00 37.44 99 GLY A O 1
ATOM 790 N N . GLY A 1 100 ? 1.502 -20.269 23.606 1.00 33.75 100 GLY A N 1
ATOM 791 C CA . GLY A 1 100 ? 2.405 -21.105 22.803 1.00 33.75 100 GLY A CA 1
ATOM 792 C C . GLY A 1 100 ? 3.031 -20.425 21.604 1.00 33.75 100 GLY A C 1
ATOM 793 O O . GLY A 1 100 ? 2.394 -20.457 20.534 1.00 33.75 100 GLY A O 1
#

Sequence (100 aa):
MLGKRGSWEAVAGFLALGLLIAALAFLYLWQGTVLARLRAEEARLLLAIQELQGEKLFWEHKLREAYSPETLSERARALGMAPFDLSRIRYLELRDGTGG

Secondary structure (DSSP, 8-state):
--HHHHHHHHHHHHHHHHHHHHHHHHHHHHHHHHHHHHHHHHHHHHHHHHHHHHHHHHHHHHHHHHT-HHHHHHHHHHTT-----GGG------------

pLDDT: mean 75.61, std 16.26, range [33.75, 95.88]

Radius of gyration: 35.57 Å; chains: 1; bounding box: 72×25×99 Å